Protein AF-A0A522R4A1-F1 (afdb_monomer)

pLDDT: mean 85.48, std 13.83, range [49.47, 97.56]

Structure (mmCIF, N/CA/C/O backbone):
data_AF-A0A522R4A1-F1
#
_entry.id   AF-A0A522R4A1-F1
#
loop_
_atom_site.group_PDB
_atom_site.id
_atom_site.type_symbol
_atom_site.label_atom_id
_atom_site.label_alt_id
_atom_site.label_comp_id
_atom_site.label_asym_id
_atom_site.label_entity_id
_atom_site.label_seq_id
_atom_site.pdbx_PDB_ins_code
_atom_site.Cartn_x
_atom_site.Cartn_y
_atom_site.Cartn_z
_atom_site.occupancy
_atom_site.B_iso_or_equiv
_atom_site.auth_seq_id
_atom_site.auth_comp_id
_atom_site.auth_asym_id
_atom_site.auth_atom_id
_atom_site.pdbx_PDB_model_num
ATOM 1 N N . MET A 1 1 ? 48.853 -11.535 -34.973 1.00 60.25 1 MET A N 1
ATOM 2 C CA . MET A 1 1 ? 48.454 -10.944 -33.669 1.00 60.25 1 MET A CA 1
ATOM 3 C C . MET A 1 1 ? 47.247 -10.009 -33.754 1.00 60.25 1 MET A C 1
ATOM 5 O O . MET A 1 1 ? 46.311 -10.217 -32.996 1.00 60.25 1 MET A O 1
ATOM 9 N N . LYS A 1 2 ? 47.204 -9.050 -34.692 1.00 59.81 2 LYS A N 1
ATOM 10 C CA . LYS A 1 2 ? 46.126 -8.041 -34.809 1.00 59.81 2 LYS A CA 1
ATOM 11 C C . LYS A 1 2 ? 44.702 -8.623 -34.927 1.00 59.81 2 LYS A C 1
ATOM 13 O O . LYS A 1 2 ? 43.814 -8.199 -34.208 1.00 59.81 2 LYS A O 1
ATOM 18 N N . ARG A 1 3 ? 44.509 -9.686 -35.719 1.00 63.69 3 ARG A N 1
ATOM 19 C CA . ARG A 1 3 ? 43.198 -10.345 -35.918 1.00 63.69 3 ARG A CA 1
ATOM 20 C C . ARG A 1 3 ? 42.627 -11.005 -34.650 1.00 63.69 3 ARG A C 1
ATOM 22 O O . ARG A 1 3 ? 41.430 -10.929 -34.413 1.00 63.69 3 ARG A O 1
ATOM 29 N N . LYS A 1 4 ? 43.479 -11.602 -33.803 1.00 62.72 4 LYS A N 1
ATOM 30 C CA . LYS A 1 4 ? 43.062 -12.173 -32.504 1.00 62.72 4 LYS A CA 1
ATOM 31 C C . LYS A 1 4 ? 42.706 -11.074 -31.492 1.00 62.72 4 LYS A C 1
ATOM 33 O O . LYS A 1 4 ? 41.827 -11.280 -30.664 1.00 62.72 4 LYS A O 1
ATOM 38 N N . LEU A 1 5 ? 43.363 -9.915 -31.583 1.00 75.00 5 LEU A N 1
ATOM 39 C CA . LEU A 1 5 ? 43.070 -8.742 -30.759 1.00 75.00 5 LEU A CA 1
ATOM 40 C C . LEU A 1 5 ? 41.731 -8.099 -31.157 1.00 75.00 5 LEU A C 1
ATOM 42 O O . LEU A 1 5 ? 40.912 -7.842 -30.285 1.00 75.00 5 LEU A O 1
ATOM 46 N N . SER A 1 6 ? 41.456 -7.949 -32.457 1.00 73.75 6 SER A N 1
ATOM 47 C CA . SER A 1 6 ? 40.172 -7.434 -32.960 1.00 73.75 6 SER A CA 1
ATOM 48 C C . SER A 1 6 ? 38.980 -8.307 -32.557 1.00 73.75 6 SER A C 1
ATOM 50 O O . SER A 1 6 ? 37.940 -7.778 -32.183 1.00 73.75 6 SER A O 1
ATOM 52 N N . ILE A 1 7 ? 39.139 -9.637 -32.564 1.00 80.94 7 ILE A N 1
ATOM 53 C CA . ILE A 1 7 ? 38.088 -10.568 -32.117 1.00 80.94 7 ILE A CA 1
ATOM 54 C C . ILE A 1 7 ? 37.812 -10.403 -30.616 1.00 80.94 7 ILE A C 1
ATOM 56 O O . ILE A 1 7 ? 36.658 -10.362 -30.207 1.00 80.94 7 ILE A O 1
ATOM 60 N N . ARG A 1 8 ? 38.855 -10.249 -29.788 1.00 83.00 8 ARG A N 1
ATOM 61 C CA . ARG A 1 8 ? 38.688 -10.015 -28.343 1.00 83.00 8 ARG A CA 1
ATOM 62 C C . ARG A 1 8 ? 37.992 -8.683 -28.055 1.00 83.00 8 ARG A C 1
ATOM 64 O O . ARG A 1 8 ? 37.110 -8.643 -27.208 1.00 83.00 8 ARG A O 1
ATOM 71 N N . VAL A 1 9 ? 38.339 -7.625 -28.790 1.00 83.88 9 VAL A N 1
ATOM 72 C CA . VAL A 1 9 ? 37.684 -6.309 -28.674 1.00 83.88 9 VAL A CA 1
ATOM 73 C C . VAL A 1 9 ? 36.211 -6.385 -29.080 1.00 83.88 9 VAL A C 1
ATOM 75 O O . VAL A 1 9 ? 35.361 -5.861 -28.367 1.00 83.88 9 VAL A O 1
ATOM 78 N N . ALA A 1 10 ? 35.891 -7.093 -30.166 1.00 81.88 10 ALA A N 1
ATOM 79 C CA . ALA A 1 10 ? 34.509 -7.291 -30.594 1.00 81.88 10 ALA A CA 1
ATOM 80 C C . ALA A 1 10 ? 33.679 -8.057 -29.548 1.00 81.88 10 ALA A C 1
ATOM 82 O O . ALA A 1 10 ? 32.549 -7.671 -29.269 1.00 81.88 10 ALA A O 1
ATOM 83 N N . ILE A 1 11 ? 34.249 -9.090 -28.915 1.00 81.94 11 ILE A N 1
ATOM 84 C CA . ILE A 1 11 ? 33.572 -9.853 -27.853 1.00 81.94 11 ILE A CA 1
ATOM 85 C C . ILE A 1 11 ? 33.288 -8.972 -26.630 1.00 81.94 11 ILE A C 1
ATOM 87 O O . ILE A 1 11 ? 32.176 -9.003 -26.109 1.00 81.94 11 ILE A O 1
ATOM 91 N N . VAL A 1 12 ? 34.252 -8.154 -26.195 1.00 82.94 12 VAL A N 1
ATOM 92 C CA . VAL A 1 12 ? 34.059 -7.225 -25.064 1.00 82.94 12 VAL A CA 1
ATOM 93 C C . VAL A 1 12 ? 32.993 -6.174 -25.386 1.00 82.94 12 VAL A C 1
ATOM 95 O O . VAL A 1 12 ? 32.172 -5.851 -24.531 1.00 82.94 12 VAL A O 1
ATOM 98 N N . PHE A 1 13 ? 32.952 -5.681 -26.625 1.00 80.62 13 PHE A N 1
ATOM 99 C CA . PHE A 1 13 ? 31.960 -4.698 -27.057 1.00 80.62 13 PHE A CA 1
ATOM 100 C C . PHE A 1 13 ? 30.537 -5.279 -27.109 1.00 80.62 13 PHE A C 1
ATOM 102 O O . PHE A 1 13 ? 29.597 -4.664 -26.609 1.00 80.62 13 PHE A O 1
ATOM 109 N N . VAL A 1 14 ? 30.380 -6.495 -27.645 1.00 78.31 14 VAL A N 1
ATOM 110 C CA . VAL A 1 14 ? 29.088 -7.203 -27.682 1.00 78.31 14 VAL A CA 1
ATOM 111 C C . VAL A 1 14 ? 28.614 -7.560 -26.270 1.00 78.31 14 VAL A C 1
ATOM 113 O O . VAL A 1 14 ? 27.443 -7.358 -25.955 1.00 78.31 14 VAL A O 1
ATOM 116 N N . ALA A 1 15 ? 29.514 -8.011 -25.390 1.00 75.06 15 ALA A N 1
ATOM 117 C CA . ALA A 1 15 ? 29.178 -8.266 -23.990 1.00 75.06 15 ALA A CA 1
ATOM 118 C C . ALA A 1 15 ? 28.717 -6.982 -23.270 1.00 75.06 15 ALA A C 1
ATOM 120 O O . ALA A 1 15 ? 27.706 -7.004 -22.570 1.00 75.06 15 ALA A O 1
ATOM 121 N N . GLY A 1 16 ? 29.384 -5.845 -23.507 1.00 72.38 16 GLY A N 1
ATOM 122 C CA . GLY A 1 16 ? 28.984 -4.545 -22.955 1.00 72.38 16 GLY A CA 1
ATOM 123 C C . GLY A 1 16 ? 27.577 -4.101 -23.378 1.00 72.38 16 GLY A C 1
ATOM 124 O O . GLY A 1 16 ? 26.809 -3.620 -22.546 1.00 72.38 16 GLY A O 1
ATOM 125 N N . LEU A 1 17 ? 27.201 -4.328 -24.641 1.00 69.88 17 LEU A N 1
ATOM 126 C CA . LEU A 1 17 ? 25.869 -3.989 -25.162 1.00 69.88 17 LEU A CA 1
ATOM 127 C C . LEU A 1 17 ? 24.738 -4.797 -24.500 1.00 69.88 17 LEU A C 1
ATOM 129 O O . LEU A 1 17 ? 23.658 -4.256 -24.278 1.00 69.88 17 LEU A O 1
ATOM 133 N N . THR A 1 18 ? 24.981 -6.058 -24.127 1.00 65.19 18 THR A N 1
ATOM 134 C CA . THR A 1 18 ? 23.961 -6.905 -23.469 1.00 65.19 18 THR A CA 1
ATOM 135 C C . THR A 1 18 ? 23.692 -6.550 -22.003 1.00 65.19 18 THR A C 1
ATOM 137 O O . THR A 1 18 ? 22.625 -6.862 -21.477 1.00 65.19 18 THR A O 1
ATOM 140 N N . ILE A 1 19 ? 24.618 -5.861 -21.331 1.00 60.41 19 ILE A N 1
ATOM 141 C CA . ILE A 1 19 ? 24.433 -5.435 -19.934 1.00 60.41 19 ILE A CA 1
ATOM 142 C C . ILE A 1 19 ? 23.518 -4.200 -19.866 1.00 60.41 19 ILE A C 1
ATOM 144 O O . ILE A 1 19 ? 22.707 -4.081 -18.949 1.00 60.41 19 ILE A O 1
ATOM 148 N N . ALA A 1 20 ? 23.567 -3.322 -20.875 1.00 58.12 20 ALA A N 1
ATOM 149 C CA . ALA A 1 20 ? 22.752 -2.106 -20.927 1.00 58.12 20 ALA A CA 1
ATOM 150 C C . ALA A 1 20 ? 21.238 -2.382 -21.031 1.00 58.12 20 ALA A C 1
ATOM 152 O O . ALA A 1 20 ? 20.432 -1.608 -20.517 1.00 58.12 20 ALA A O 1
ATOM 153 N N . THR A 1 21 ? 20.825 -3.498 -21.644 1.00 56.69 21 THR A N 1
ATOM 154 C CA . THR A 1 21 ? 19.401 -3.864 -21.763 1.00 56.69 21 THR A CA 1
ATOM 155 C C . THR A 1 21 ? 18.774 -4.316 -20.442 1.00 56.69 21 THR A C 1
ATOM 157 O O . THR A 1 21 ? 17.569 -4.156 -20.256 1.00 56.69 21 THR A O 1
ATOM 160 N N . LEU A 1 22 ? 19.565 -4.831 -19.492 1.00 52.31 22 LEU A N 1
ATOM 161 C CA . LEU A 1 22 ? 19.053 -5.255 -18.182 1.00 52.31 22 LEU A CA 1
ATOM 162 C C . LEU A 1 22 ? 18.650 -4.061 -17.302 1.00 52.31 22 LEU A C 1
ATOM 164 O O . LEU A 1 22 ? 17.691 -4.165 -16.540 1.00 52.31 22 LEU A O 1
ATOM 168 N N . SER A 1 23 ? 19.312 -2.909 -17.452 1.00 53.44 23 SER A N 1
ATOM 169 C CA . SER A 1 23 ? 18.997 -1.696 -16.683 1.00 53.44 23 SER A CA 1
ATOM 170 C C . SER A 1 23 ? 17.628 -1.096 -17.025 1.00 53.44 23 SER A C 1
ATOM 172 O O . SER A 1 23 ? 16.964 -0.560 -16.143 1.00 53.44 23 SER A O 1
ATOM 174 N N . 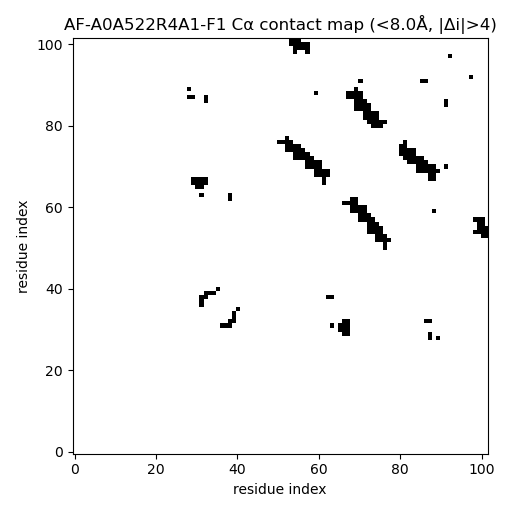PHE A 1 24 ? 17.157 -1.225 -18.270 1.00 50.31 24 PHE A N 1
ATOM 175 C CA . PHE A 1 24 ? 15.826 -0.741 -18.667 1.00 50.31 24 PHE A CA 1
ATOM 176 C C . PHE A 1 24 ? 14.693 -1.715 -18.304 1.00 50.31 24 PHE A C 1
ATOM 178 O O . PHE A 1 24 ? 13.561 -1.286 -18.095 1.00 50.31 24 PHE A O 1
ATOM 185 N N . ALA A 1 25 ? 14.975 -3.014 -18.156 1.00 51.75 25 ALA A N 1
ATOM 186 C CA . ALA A 1 25 ? 13.977 -3.996 -17.721 1.00 51.75 25 ALA A CA 1
ATOM 187 C C . ALA A 1 25 ? 13.597 -3.858 -16.229 1.00 51.75 25 ALA A C 1
ATOM 189 O O . ALA A 1 25 ? 12.531 -4.313 -15.815 1.00 51.75 25 ALA A O 1
ATOM 190 N N . GLN A 1 26 ? 14.423 -3.187 -15.418 1.00 50.97 26 GLN A N 1
ATOM 191 C CA . GLN A 1 26 ? 14.134 -2.929 -14.000 1.00 50.97 26 GLN A CA 1
ATOM 192 C C . GLN A 1 26 ? 13.084 -1.826 -13.771 1.00 50.97 26 GLN A C 1
ATOM 194 O O . GLN A 1 26 ? 12.602 -1.665 -12.652 1.00 50.97 26 GLN A O 1
ATOM 199 N N . MET A 1 27 ? 12.671 -1.097 -14.814 1.00 49.47 27 MET A N 1
ATOM 200 C CA . MET A 1 27 ? 11.726 0.026 -14.713 1.00 49.47 27 MET A CA 1
ATOM 201 C C . MET A 1 27 ? 10.253 -0.386 -14.504 1.00 49.47 27 MET A C 1
ATOM 203 O O . MET A 1 27 ? 9.385 0.470 -14.362 1.00 49.47 27 MET A O 1
ATOM 207 N N . GLY A 1 28 ? 9.936 -1.684 -14.501 1.00 55.97 28 GLY A N 1
ATOM 208 C CA . GLY A 1 28 ? 8.581 -2.154 -14.801 1.00 55.97 28 GLY A CA 1
ATOM 209 C C . GLY A 1 28 ? 7.763 -2.782 -13.675 1.00 55.97 28 GLY A C 1
ATOM 210 O O . GLY A 1 28 ? 6.752 -3.397 -14.003 1.00 55.97 28 GLY A O 1
ATOM 211 N N . MET A 1 29 ? 8.150 -2.712 -12.394 1.00 60.88 29 MET A N 1
ATOM 212 C CA . MET A 1 29 ? 7.493 -3.524 -11.341 1.00 60.88 29 MET A CA 1
ATOM 213 C C . MET A 1 29 ? 6.680 -2.761 -10.287 1.00 60.88 29 MET A C 1
ATOM 215 O O . MET A 1 29 ? 5.945 -3.392 -9.532 1.00 60.88 29 MET A O 1
ATOM 219 N N . GLY A 1 30 ? 6.708 -1.429 -10.298 1.00 71.50 30 GLY A N 1
ATOM 220 C CA . GLY A 1 30 ? 5.958 -0.608 -9.347 1.00 71.50 30 GLY A CA 1
ATOM 221 C C . GLY A 1 30 ? 5.818 0.836 -9.800 1.00 71.50 30 GLY A C 1
ATOM 222 O O . GLY A 1 30 ? 6.011 1.729 -8.991 1.00 71.50 30 GLY A O 1
ATOM 223 N N . GLN A 1 31 ? 5.524 1.067 -11.085 1.00 84.25 31 GLN A N 1
ATOM 224 C CA . GLN A 1 31 ? 5.397 2.414 -11.651 1.00 84.25 31 GLN A CA 1
ATOM 225 C C . GLN A 1 31 ? 4.479 3.287 -10.780 1.00 84.25 31 GLN A C 1
ATOM 227 O O . GLN A 1 31 ? 3.324 2.917 -10.533 1.00 84.25 31 GLN A O 1
ATOM 232 N N . GLY A 1 32 ? 5.012 4.413 -10.309 1.00 87.25 32 GLY A N 1
ATOM 233 C CA . GLY A 1 32 ? 4.359 5.375 -9.427 1.00 87.25 32 GLY A CA 1
ATOM 234 C C . GLY A 1 32 ? 4.475 5.082 -7.929 1.00 87.25 32 GLY A C 1
ATOM 235 O O . GLY A 1 32 ? 4.053 5.912 -7.129 1.00 87.25 32 GLY A O 1
ATOM 236 N N . TRP A 1 33 ? 5.017 3.929 -7.537 1.00 88.94 33 TRP A N 1
ATOM 237 C CA . TRP A 1 33 ? 5.248 3.536 -6.141 1.00 88.94 33 TRP A CA 1
ATOM 238 C C . TRP A 1 33 ? 6.706 3.736 -5.714 1.00 88.94 33 TRP A C 1
ATOM 240 O O . TRP A 1 33 ? 7.050 3.519 -4.554 1.00 88.94 33 TRP A O 1
ATOM 250 N N . GLU A 1 34 ? 7.579 4.149 -6.636 1.00 88.12 34 GLU A N 1
ATOM 251 C CA . GLU A 1 34 ? 8.983 4.420 -6.357 1.00 88.12 34 GLU A CA 1
ATOM 252 C C . GLU A 1 34 ? 9.194 5.547 -5.334 1.00 88.12 34 GLU A C 1
ATOM 254 O O . GLU A 1 34 ? 8.376 6.460 -5.163 1.00 88.12 34 GLU A O 1
ATOM 259 N N . ARG A 1 35 ?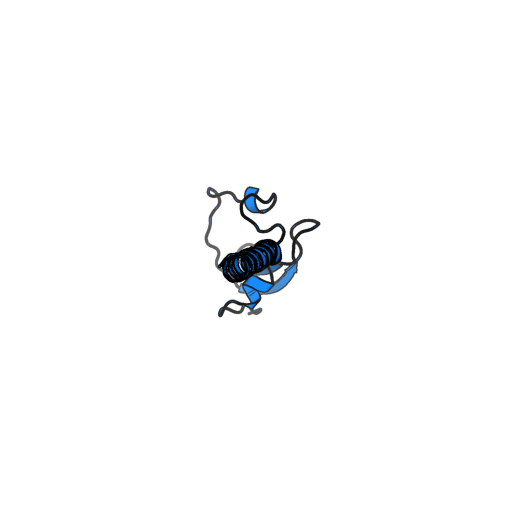 10.353 5.505 -4.667 1.00 86.19 35 ARG A N 1
ATOM 260 C CA . ARG A 1 35 ? 10.805 6.580 -3.782 1.00 86.19 35 ARG A CA 1
ATOM 261 C C . ARG A 1 35 ? 10.902 7.886 -4.575 1.00 86.19 35 ARG A C 1
ATOM 263 O O . ARG A 1 35 ? 11.553 7.934 -5.612 1.00 86.19 35 ARG A O 1
ATOM 270 N N . GLY A 1 36 ? 10.286 8.947 -4.056 1.00 87.94 36 GLY A N 1
ATOM 271 C CA . GLY A 1 36 ? 10.234 10.253 -4.722 1.00 87.94 36 GLY A CA 1
ATOM 272 C C . GLY A 1 36 ? 9.079 10.415 -5.716 1.00 87.94 36 GLY A C 1
ATOM 273 O O . GLY A 1 36 ? 8.913 11.501 -6.266 1.00 87.94 36 GLY A O 1
ATOM 274 N N . SER A 1 37 ? 8.246 9.387 -5.919 1.00 90.94 37 SER A N 1
ATOM 275 C CA . SER A 1 37 ? 6.976 9.540 -6.636 1.00 90.94 37 SER A CA 1
ATOM 276 C C . SER A 1 37 ? 6.049 10.525 -5.916 1.00 90.94 37 SER A C 1
ATOM 278 O O . SER A 1 37 ? 6.120 10.710 -4.697 1.00 90.94 37 SER A O 1
ATOM 280 N N . ARG A 1 38 ? 5.120 11.136 -6.665 1.00 91.94 38 ARG A N 1
ATOM 281 C CA . ARG A 1 38 ? 4.076 12.004 -6.087 1.00 91.94 38 ARG A CA 1
ATOM 282 C C . ARG A 1 38 ? 3.290 11.302 -4.987 1.00 91.94 38 ARG A C 1
ATOM 284 O O . ARG A 1 38 ? 2.962 11.932 -3.990 1.00 91.94 38 ARG A O 1
ATOM 291 N N . TYR A 1 39 ? 3.033 10.010 -5.168 1.00 92.06 39 TYR A N 1
ATOM 292 C CA . TYR A 1 39 ? 2.325 9.197 -4.198 1.00 92.06 39 TYR A CA 1
ATOM 293 C C . TYR A 1 39 ? 3.139 8.996 -2.909 1.00 92.06 39 TYR A C 1
ATOM 295 O O . TYR A 1 39 ? 2.632 9.261 -1.821 1.00 92.06 39 TYR A O 1
ATOM 303 N N . ALA A 1 40 ? 4.426 8.643 -3.015 1.00 91.44 40 ALA A N 1
ATOM 304 C CA . ALA A 1 40 ? 5.305 8.472 -1.854 1.00 91.44 40 ALA A CA 1
ATOM 305 C C . ALA A 1 40 ? 5.528 9.774 -1.061 1.00 91.44 40 ALA A C 1
ATOM 307 O O . ALA A 1 40 ? 5.683 9.732 0.157 1.00 91.44 40 ALA A O 1
ATOM 308 N N . MET A 1 41 ? 5.517 10.935 -1.726 1.00 93.12 41 MET A N 1
ATOM 309 C CA . MET A 1 41 ? 5.668 12.240 -1.066 1.00 93.12 41 MET A CA 1
ATOM 310 C C . MET A 1 41 ? 4.469 12.640 -0.189 1.00 93.12 41 MET A C 1
ATOM 312 O O . MET A 1 41 ? 4.596 13.574 0.596 1.00 93.12 41 MET A O 1
ATOM 316 N N . MET A 1 42 ? 3.326 11.947 -0.285 1.00 93.19 42 MET A N 1
ATOM 317 C CA . MET A 1 42 ? 2.182 12.172 0.610 1.00 93.19 42 MET A CA 1
ATOM 318 C C . MET A 1 42 ? 2.350 11.508 1.987 1.00 93.19 42 MET A C 1
ATOM 320 O O . MET A 1 42 ? 1.548 11.758 2.885 1.00 93.19 42 MET A O 1
ATOM 324 N N . TYR A 1 43 ? 3.367 10.661 2.172 1.00 92.19 43 TYR A N 1
ATOM 325 C CA . TYR A 1 43 ? 3.632 10.007 3.451 1.00 92.19 43 TYR A CA 1
ATOM 326 C C . TYR A 1 43 ? 4.083 11.016 4.518 1.00 92.19 43 TYR A C 1
ATOM 328 O O . TYR A 1 43 ? 5.046 11.756 4.314 1.00 92.19 43 TYR A O 1
ATOM 336 N N . ASN A 1 44 ? 3.426 10.998 5.682 1.00 95.31 44 ASN A N 1
ATOM 337 C CA . ASN A 1 44 ? 3.771 11.836 6.827 1.00 95.31 44 ASN A CA 1
ATOM 338 C C . ASN A 1 44 ? 4.273 10.979 8.010 1.00 95.31 44 ASN A C 1
ATOM 340 O O . ASN A 1 44 ? 3.477 10.298 8.656 1.00 95.31 44 ASN A O 1
ATOM 344 N N . PRO A 1 45 ? 5.572 11.042 8.360 1.00 95.00 45 PRO A N 1
ATOM 345 C CA . PRO A 1 45 ? 6.127 10.292 9.488 1.00 95.00 45 PRO A CA 1
ATOM 346 C C . PRO A 1 45 ? 5.546 10.673 10.859 1.00 95.00 45 PRO A C 1
ATOM 348 O O . PRO A 1 45 ? 5.669 9.900 11.801 1.00 95.00 45 PRO A O 1
ATOM 351 N N . GLN A 1 46 ? 4.948 11.862 10.997 1.00 97.31 46 GLN A N 1
ATOM 352 C CA . GLN A 1 46 ? 4.376 12.337 12.264 1.00 97.31 46 GLN A CA 1
ATOM 353 C C . GLN A 1 46 ? 2.983 11.758 12.551 1.00 97.31 46 GLN A C 1
ATOM 355 O O . GLN A 1 46 ? 2.462 11.947 13.645 1.00 97.31 46 GLN A O 1
ATOM 360 N N . THR A 1 47 ? 2.373 11.071 11.583 1.00 95.69 47 THR A N 1
ATOM 361 C CA . THR A 1 47 ? 1.024 10.493 11.699 1.00 95.69 47 THR A CA 1
ATOM 362 C C . THR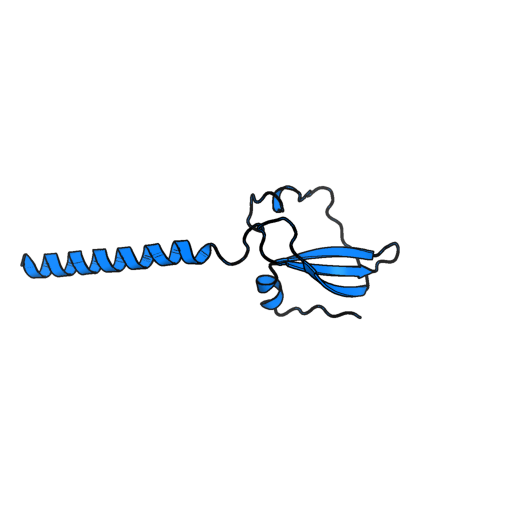 A 1 47 ? 1.050 8.967 11.664 1.00 95.69 47 THR A C 1
ATOM 364 O O . THR A 1 47 ? 0.071 8.342 11.269 1.00 95.69 47 THR A O 1
ATOM 367 N N . VAL A 1 48 ? 2.185 8.350 12.003 1.00 95.81 48 VAL A N 1
ATOM 368 C CA . VAL A 1 48 ? 2.290 6.890 12.067 1.00 95.81 48 VAL A CA 1
ATOM 369 C C . VAL A 1 48 ? 1.538 6.391 13.293 1.00 95.81 48 VAL A C 1
ATOM 371 O O . VAL A 1 48 ? 1.827 6.791 14.419 1.00 95.81 48 VAL A O 1
ATOM 374 N N . GLU A 1 49 ? 0.609 5.473 13.066 1.00 94.19 49 GLU A N 1
ATOM 375 C CA . GLU A 1 49 ? -0.166 4.821 14.113 1.00 94.19 49 GLU A CA 1
ATOM 376 C C . GLU A 1 49 ? -0.294 3.319 13.850 1.00 94.19 49 GLU A C 1
ATOM 378 O O . GLU A 1 49 ? -0.042 2.829 12.749 1.00 94.19 49 GLU A O 1
ATOM 383 N N . THR A 1 50 ? -0.663 2.574 14.891 1.00 95.25 50 THR A N 1
ATOM 384 C CA . THR A 1 50 ? -0.978 1.146 14.798 1.00 95.25 50 THR A CA 1
ATOM 385 C C . THR A 1 50 ? -2.474 0.963 14.979 1.00 95.25 50 THR A C 1
ATOM 387 O O . THR A 1 50 ? -3.041 1.418 15.971 1.00 95.25 50 THR A O 1
ATOM 390 N N . LEU A 1 51 ? -3.098 0.265 14.036 1.00 93.50 51 LEU A N 1
ATOM 391 C CA . LEU A 1 51 ? -4.518 -0.059 14.057 1.00 93.50 51 LEU A CA 1
ATOM 392 C C . LEU A 1 51 ? -4.717 -1.572 14.157 1.00 93.50 51 LEU A C 1
ATOM 394 O O . LEU A 1 51 ? -3.941 -2.352 13.610 1.00 93.50 51 LEU A O 1
ATOM 398 N N . ALA A 1 52 ? -5.771 -1.969 14.864 1.00 94.50 52 ALA A N 1
ATOM 399 C CA . ALA A 1 52 ? -6.229 -3.347 14.962 1.00 94.50 52 ALA A CA 1
ATOM 400 C C . ALA A 1 52 ? -7.698 -3.404 14.540 1.00 94.50 52 ALA A C 1
ATOM 402 O O . ALA A 1 52 ? -8.496 -2.533 14.899 1.00 94.50 52 ALA A O 1
ATOM 403 N N . GLY A 1 53 ? -8.044 -4.419 13.760 1.00 94.88 53 GLY A N 1
ATOM 404 C CA . GLY A 1 53 ? -9.373 -4.569 13.195 1.00 94.88 53 GLY A CA 1
ATOM 405 C C . GLY A 1 53 ? -9.475 -5.804 12.315 1.00 94.88 53 GLY A C 1
ATOM 406 O O . GLY A 1 53 ? -8.495 -6.514 12.104 1.00 94.88 53 GLY A O 1
ATOM 407 N N . GLU A 1 54 ? -10.677 -6.030 11.809 1.00 97.12 54 GLU A N 1
ATOM 408 C CA . GLU A 1 54 ? -11.014 -7.151 10.934 1.00 97.12 54 GLU A CA 1
ATOM 409 C C . GLU A 1 54 ? -10.866 -6.729 9.471 1.00 97.12 54 GLU A C 1
ATOM 411 O O . GLU A 1 54 ? -11.314 -5.643 9.080 1.00 97.12 54 GLU A O 1
ATOM 416 N N . VAL A 1 55 ? -10.257 -7.572 8.639 1.00 97.38 55 VAL A N 1
ATOM 417 C CA . VAL A 1 55 ? -10.235 -7.324 7.195 1.00 97.38 55 VAL A CA 1
ATOM 418 C C . VAL A 1 55 ? -11.607 -7.695 6.650 1.00 97.38 55 VAL A C 1
ATOM 420 O O . VAL A 1 55 ? -12.018 -8.843 6.681 1.00 97.38 55 VAL A O 1
ATOM 423 N N . THR A 1 56 ? -12.328 -6.716 6.119 1.00 97.19 56 THR A N 1
ATOM 424 C CA . THR A 1 56 ? -13.664 -6.933 5.537 1.00 97.19 56 THR A CA 1
ATOM 425 C C . THR A 1 56 ? -13.624 -7.127 4.027 1.00 97.19 56 THR A C 1
ATOM 427 O O . THR A 1 56 ? -14.559 -7.675 3.444 1.00 97.19 56 THR A O 1
ATOM 430 N N . ARG A 1 57 ? -12.562 -6.647 3.367 1.00 97.00 57 ARG A N 1
ATOM 431 C CA . ARG A 1 57 ? -12.388 -6.748 1.915 1.00 97.00 57 ARG A CA 1
ATOM 432 C C . ARG A 1 57 ? -10.930 -6.592 1.516 1.00 97.00 57 ARG A C 1
ATOM 434 O O . ARG A 1 57 ? -10.200 -5.817 2.134 1.00 97.00 57 ARG A O 1
ATOM 441 N N . VAL A 1 58 ? -10.558 -7.281 0.443 1.00 96.50 58 VAL A N 1
ATOM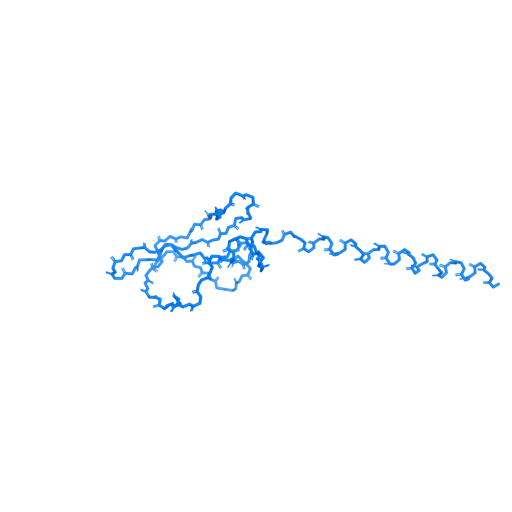 442 C CA . VAL A 1 58 ? -9.267 -7.159 -0.235 1.00 96.50 58 VAL A CA 1
ATOM 443 C C . VAL A 1 58 ? -9.547 -6.794 -1.682 1.00 96.50 58 VAL A C 1
ATOM 445 O O . VAL A 1 58 ? -10.159 -7.569 -2.411 1.00 96.50 58 VAL A O 1
ATOM 448 N N . ASP A 1 59 ? -9.113 -5.610 -2.093 1.00 95.44 59 ASP A N 1
ATOM 449 C CA . ASP A 1 59 ? -9.459 -5.041 -3.392 1.00 95.44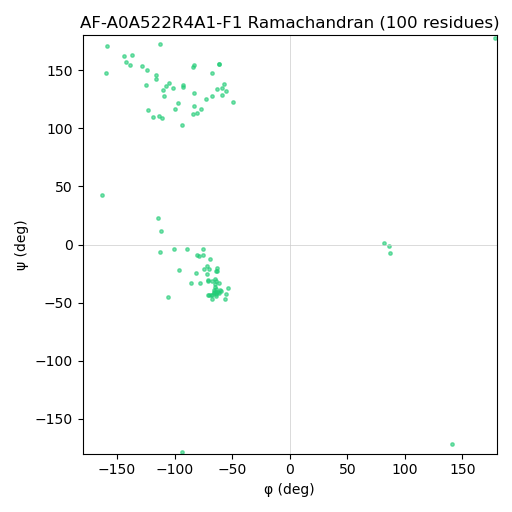 59 ASP A CA 1
ATOM 450 C C . ASP A 1 59 ? -8.201 -4.602 -4.146 1.00 95.44 59 ASP A C 1
ATOM 452 O O . ASP A 1 59 ? -7.176 -4.235 -3.560 1.00 95.44 59 ASP A O 1
ATOM 456 N N . LYS A 1 60 ? -8.303 -4.583 -5.476 1.00 94.94 60 LYS A N 1
ATOM 457 C CA . LYS A 1 60 ? -7.300 -3.966 -6.347 1.00 94.94 60 LYS A CA 1
ATOM 458 C C . LYS A 1 60 ? -7.690 -2.518 -6.625 1.00 94.94 60 LYS A C 1
ATOM 460 O O . LYS A 1 60 ? -8.849 -2.235 -6.919 1.00 94.94 60 LYS A O 1
ATOM 465 N N . PHE A 1 61 ? -6.726 -1.607 -6.580 1.00 94.56 61 PHE A N 1
ATOM 466 C CA . PHE A 1 61 ? -6.965 -0.186 -6.833 1.00 94.56 61 PHE A CA 1
ATOM 467 C C . PHE A 1 61 ? -5.788 0.461 -7.567 1.00 94.56 61 PHE A C 1
ATOM 469 O O . PHE A 1 61 ? -4.689 -0.083 -7.612 1.00 94.56 61 PHE A O 1
ATOM 476 N N . THR A 1 62 ? -6.011 1.628 -8.167 1.00 94.38 62 THR A N 1
ATOM 477 C CA . THR A 1 62 ? -4.952 2.418 -8.811 1.00 94.38 62 THR A CA 1
ATOM 478 C C . THR A 1 62 ? -4.866 3.767 -8.095 1.00 94.38 62 THR A C 1
ATOM 480 O O . THR A 1 62 ? -5.811 4.544 -8.228 1.00 94.38 62 THR A O 1
ATOM 483 N N . PRO A 1 63 ? -3.798 4.060 -7.322 1.00 90.12 63 PRO A N 1
ATOM 484 C CA . PRO A 1 63 ? -3.802 5.221 -6.426 1.00 90.12 63 PRO A CA 1
ATOM 485 C C . PRO A 1 63 ? -3.860 6.567 -7.151 1.00 90.12 63 PRO A C 1
ATOM 487 O O . PRO A 1 63 ? -4.523 7.495 -6.698 1.00 90.12 63 PRO A O 1
ATOM 490 N N . MET A 1 64 ? -3.154 6.684 -8.277 1.00 91.56 64 MET A N 1
ATOM 491 C CA . MET A 1 64 ? -3.166 7.868 -9.134 1.00 91.56 64 MET A CA 1
ATOM 492 C C . MET A 1 64 ? -3.106 7.448 -10.604 1.00 91.56 64 MET A C 1
ATOM 494 O O . MET A 1 64 ? -2.626 6.363 -10.936 1.00 91.56 64 MET A O 1
ATOM 498 N N . HIS A 1 65 ? -3.571 8.317 -11.502 1.00 90.00 65 HIS A N 1
ATOM 499 C CA . HIS A 1 65 ? -3.514 8.064 -12.941 1.00 90.00 65 HIS A CA 1
ATOM 500 C C . HIS A 1 65 ? -2.076 7.767 -13.404 1.00 90.00 65 HIS A C 1
ATOM 502 O O . HIS A 1 65 ? -1.147 8.494 -13.056 1.00 90.00 65 HIS A O 1
ATOM 508 N N . GLY A 1 66 ? -1.904 6.697 -14.187 1.00 87.75 66 GLY A N 1
ATOM 509 C CA . GLY A 1 66 ? -0.598 6.247 -14.681 1.00 87.75 66 GLY A CA 1
ATOM 510 C C . GLY A 1 66 ? 0.218 5.407 -13.691 1.00 87.75 66 GLY A C 1
ATOM 511 O O . GLY A 1 66 ? 1.330 5.004 -14.025 1.00 87.75 66 GLY A O 1
ATOM 512 N N . MET A 1 67 ? -0.310 5.124 -12.494 1.00 91.62 67 MET A N 1
ATOM 513 C CA . MET A 1 67 ? 0.318 4.194 -11.556 1.00 91.62 67 MET A CA 1
ATOM 514 C C . MET A 1 67 ? -0.058 2.744 -11.851 1.00 91.62 67 MET A C 1
ATOM 516 O O . MET A 1 67 ? -1.142 2.440 -12.346 1.00 91.62 67 MET A O 1
ATOM 520 N N . SER A 1 68 ? 0.831 1.834 -11.470 1.00 92.25 68 SER A N 1
ATOM 521 C CA . SER A 1 68 ? 0.525 0.406 -11.426 1.00 92.25 68 SER A CA 1
ATOM 522 C C . SER A 1 68 ? -0.502 0.077 -10.337 1.00 92.25 68 SER A C 1
ATOM 524 O O . SER A 1 68 ? -0.541 0.717 -9.282 1.00 92.25 68 SER A O 1
ATOM 526 N N . THR A 1 69 ? -1.327 -0.940 -10.595 1.00 94.38 69 THR A N 1
ATOM 527 C CA . THR A 1 69 ? -2.351 -1.424 -9.663 1.00 94.38 69 THR A CA 1
ATOM 528 C C . THR A 1 69 ? -1.729 -1.878 -8.342 1.00 94.38 69 THR A C 1
ATOM 530 O O . THR A 1 69 ? -0.738 -2.612 -8.339 1.00 94.38 69 THR A O 1
ATOM 533 N N . GLY A 1 70 ? -2.330 -1.470 -7.228 1.00 94.38 70 GLY A N 1
ATOM 534 C CA . GLY A 1 70 ? -2.007 -1.907 -5.876 1.00 94.38 70 GLY A CA 1
ATOM 535 C C . GLY A 1 70 ? -3.110 -2.731 -5.221 1.00 94.38 70 GLY A C 1
ATOM 536 O O . GLY A 1 70 ? -4.211 -2.845 -5.760 1.00 94.38 70 GLY A O 1
ATOM 537 N N . ILE A 1 71 ? -2.803 -3.283 -4.047 1.00 95.81 71 ILE A N 1
ATOM 538 C CA . ILE A 1 71 ? -3.787 -3.887 -3.137 1.00 95.81 71 ILE A CA 1
ATOM 539 C C . ILE A 1 71 ? -4.098 -2.901 -2.017 1.00 95.81 71 ILE A C 1
ATOM 541 O O . ILE A 1 71 ? -3.178 -2.330 -1.421 1.00 95.81 71 ILE A O 1
ATOM 545 N N . HIS A 1 72 ? -5.380 -2.737 -1.702 1.00 95.88 72 HIS A N 1
ATOM 546 C CA . HIS A 1 72 ? -5.811 -2.128 -0.445 1.00 95.88 72 HIS A CA 1
ATOM 547 C C . HIS A 1 72 ? -6.745 -3.052 0.337 1.00 95.88 72 HIS A C 1
ATOM 549 O O . HIS A 1 72 ? -7.452 -3.886 -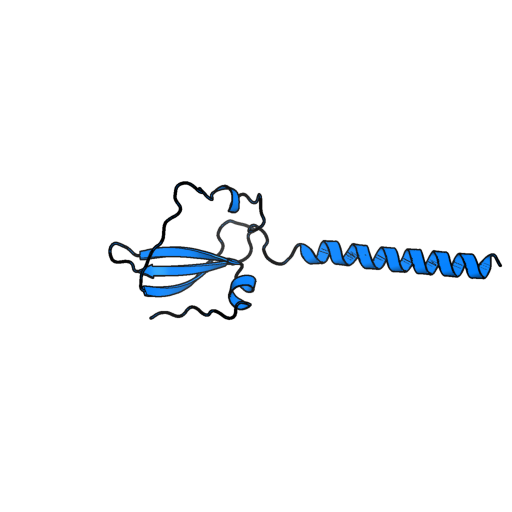0.234 1.00 95.88 72 HIS A O 1
ATOM 555 N N . LEU A 1 73 ? -6.704 -2.918 1.658 1.00 97.00 73 LEU A N 1
ATOM 556 C CA . LEU A 1 73 ? -7.575 -3.625 2.586 1.00 97.00 73 LEU A CA 1
ATOM 557 C C . LEU A 1 73 ? -8.622 -2.661 3.118 1.00 97.00 73 LEU A C 1
ATOM 559 O O . LEU A 1 73 ? -8.289 -1.540 3.495 1.00 97.00 73 LEU A O 1
ATOM 563 N N . MET A 1 74 ? -9.859 -3.126 3.239 1.00 97.38 74 MET A N 1
ATOM 564 C CA . MET A 1 74 ? -10.854 -2.437 4.053 1.00 97.38 74 MET A CA 1
ATOM 565 C C . MET A 1 74 ? -10.849 -3.038 5.446 1.00 97.38 74 MET A C 1
ATOM 567 O O . MET A 1 74 ? -11.387 -4.126 5.658 1.00 97.38 74 MET A O 1
ATOM 571 N N . VAL A 1 75 ? -10.243 -2.330 6.392 1.00 97.50 75 VAL A N 1
ATOM 572 C CA . VAL A 1 75 ? -10.081 -2.795 7.769 1.00 97.50 75 VAL A CA 1
ATOM 573 C C . VAL A 1 75 ? -11.145 -2.151 8.643 1.00 97.50 75 VAL A C 1
ATOM 575 O O . VAL A 1 75 ? -11.180 -0.931 8.797 1.00 97.50 75 VAL A O 1
ATOM 578 N N . LYS A 1 76 ? -12.029 -2.962 9.218 1.00 97.56 76 LYS A N 1
ATOM 579 C CA . LYS A 1 76 ? -13.035 -2.517 10.179 1.00 97.56 76 LYS A CA 1
ATOM 580 C C . LYS A 1 76 ? -12.415 -2.469 11.569 1.00 97.56 76 LYS A C 1
ATOM 582 O O . LYS A 1 76 ? -12.092 -3.496 12.157 1.00 97.56 76 LYS A O 1
ATOM 587 N N . THR A 1 77 ? -12.272 -1.260 12.090 1.00 96.06 77 THR A N 1
ATOM 588 C CA . THR A 1 77 ? -11.855 -1.005 13.470 1.00 96.06 77 THR A CA 1
ATOM 589 C C . THR A 1 77 ? -13.082 -0.838 14.373 1.00 96.06 77 THR A C 1
ATOM 591 O O . THR A 1 77 ? -14.225 -0.881 13.916 1.00 96.06 77 THR A O 1
ATOM 594 N N . ASN A 1 78 ? -12.856 -0.577 15.662 1.00 93.56 78 ASN A N 1
ATOM 595 C CA . ASN A 1 78 ? -13.932 -0.285 16.616 1.00 93.56 78 ASN A CA 1
ATOM 596 C C . ASN A 1 78 ? -14.712 1.003 16.297 1.00 93.56 78 ASN A C 1
ATOM 598 O O . ASN A 1 78 ? -15.829 1.166 16.782 1.00 93.56 78 ASN A O 1
ATOM 602 N N . LYS A 1 79 ? -14.116 1.936 15.544 1.00 92.75 79 LYS A N 1
ATOM 603 C CA . LYS A 1 79 ? -14.702 3.257 15.268 1.00 92.75 79 LYS A CA 1
ATOM 604 C C . LYS A 1 79 ? -15.232 3.358 13.845 1.00 92.75 79 LYS A C 1
ATOM 606 O O . LYS A 1 79 ? -16.327 3.865 13.632 1.00 92.75 79 LYS A O 1
ATOM 611 N N . GLU A 1 80 ? -14.449 2.881 12.884 1.00 95.19 80 GLU A N 1
ATOM 612 C CA . GLU A 1 80 ? -14.725 3.062 11.462 1.00 95.19 80 GLU A CA 1
ATOM 613 C C . GLU A 1 80 ? -14.016 2.019 10.592 1.00 95.19 80 GLU A C 1
ATOM 615 O O . GLU A 1 80 ? -13.165 1.255 11.061 1.00 95.19 80 GLU A O 1
ATOM 620 N N . THR A 1 81 ? -14.363 1.998 9.306 1.00 96.44 81 THR A N 1
ATOM 621 C CA . THR A 1 81 ? -13.667 1.199 8.298 1.00 96.44 81 THR A CA 1
ATOM 622 C C . THR A 1 81 ? -12.644 2.059 7.567 1.00 96.44 81 THR A C 1
ATOM 624 O O . THR A 1 81 ? -13.000 3.053 6.941 1.00 96.44 81 THR A O 1
ATOM 627 N N . ILE A 1 82 ? -11.382 1.642 7.613 1.00 95.75 82 ILE A N 1
ATOM 628 C CA . ILE A 1 82 ? -10.239 2.365 7.054 1.00 95.75 82 ILE A CA 1
ATOM 629 C C . ILE A 1 82 ? -9.755 1.642 5.795 1.00 95.75 82 ILE A C 1
ATOM 631 O O . ILE A 1 82 ? -9.641 0.415 5.789 1.00 95.75 82 ILE A O 1
ATOM 635 N N . SER A 1 83 ? -9.450 2.402 4.738 1.00 95.19 83 SER A N 1
ATOM 636 C CA . SER A 1 83 ? -8.726 1.874 3.577 1.00 95.19 83 SER A CA 1
ATOM 637 C C . SER A 1 83 ? -7.221 1.881 3.848 1.00 95.19 83 SER A C 1
ATOM 639 O O . SER A 1 83 ? -6.631 2.938 4.075 1.00 95.19 83 SER A O 1
ATOM 641 N N . VAL A 1 84 ? -6.596 0.704 3.822 1.00 95.62 84 VAL A N 1
ATOM 642 C CA . VAL A 1 84 ? -5.161 0.516 4.064 1.00 95.62 84 VAL A CA 1
ATOM 643 C C . VAL A 1 84 ? -4.479 0.108 2.764 1.00 95.62 84 VAL A C 1
ATOM 645 O O . VAL A 1 84 ? -4.655 -1.007 2.277 1.00 95.62 84 VAL A O 1
ATOM 648 N N . HIS A 1 85 ? -3.683 1.007 2.191 1.00 95.12 85 HIS A N 1
ATOM 649 C CA . HIS A 1 85 ? -2.950 0.765 0.949 1.00 95.12 85 HIS A CA 1
ATOM 650 C C . HIS A 1 85 ? -1.666 -0.035 1.228 1.00 95.12 85 HIS A C 1
ATOM 652 O O . HIS A 1 85 ? -0.746 0.481 1.858 1.00 95.12 85 HIS A O 1
ATOM 658 N N . LEU A 1 86 ? -1.581 -1.276 0.741 1.00 94.06 86 LEU A N 1
ATOM 659 C CA . LEU A 1 86 ? -0.457 -2.172 1.039 1.00 94.06 86 LEU A CA 1
ATOM 660 C C . LEU A 1 86 ? 0.740 -1.989 0.100 1.00 94.06 86 LEU A C 1
ATOM 662 O O . LEU A 1 86 ? 1.882 -2.179 0.510 1.00 94.06 86 LEU A O 1
ATOM 666 N N . GLY A 1 87 ? 0.495 -1.648 -1.166 1.00 92.38 87 GLY A N 1
ATOM 667 C CA . GLY A 1 87 ? 1.553 -1.540 -2.170 1.00 92.38 87 GLY A CA 1
ATOM 668 C C . GLY A 1 87 ? 1.142 -2.060 -3.547 1.00 92.38 87 GLY A C 1
ATOM 669 O O . GLY A 1 87 ? -0.026 -2.402 -3.749 1.00 92.38 87 GLY A O 1
ATOM 670 N N . PRO A 1 88 ? 2.099 -2.157 -4.490 1.00 93.75 88 PRO A N 1
ATOM 671 C CA . PRO A 1 88 ? 1.880 -2.733 -5.814 1.00 93.75 88 PRO A CA 1
ATOM 672 C C . PRO A 1 88 ? 1.357 -4.169 -5.730 1.00 93.75 88 PRO A C 1
ATOM 674 O O . PRO A 1 88 ? 1.883 -4.978 -4.966 1.00 93.75 88 PRO A O 1
ATOM 677 N N . ALA A 1 89 ? 0.386 -4.520 -6.574 1.00 92.62 89 ALA A N 1
ATOM 678 C CA . ALA A 1 89 ? -0.281 -5.819 -6.527 1.00 92.62 89 ALA A CA 1
ATOM 679 C C . ALA A 1 89 ? 0.699 -6.987 -6.632 1.00 92.62 89 ALA A C 1
ATOM 681 O O . ALA A 1 89 ? 0.689 -7.873 -5.786 1.00 92.62 89 ALA A O 1
ATOM 682 N N . ARG A 1 90 ? 1.631 -6.919 -7.588 1.00 89.19 90 ARG A N 1
ATOM 683 C CA . ARG A 1 90 ? 2.658 -7.954 -7.769 1.00 89.19 90 ARG A CA 1
ATOM 684 C C . ARG A 1 90 ? 3.575 -8.130 -6.565 1.00 89.19 90 ARG A C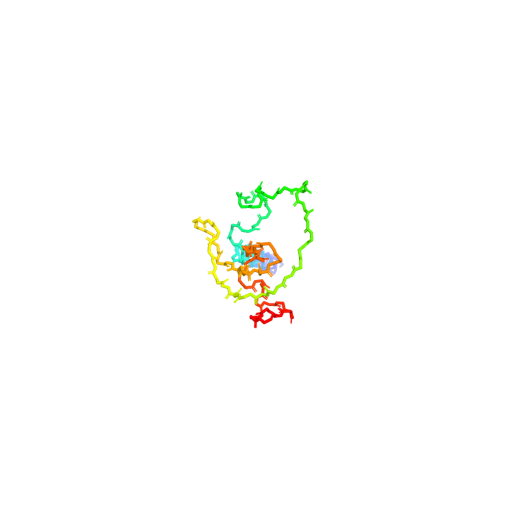 1
ATOM 686 O O . ARG A 1 90 ? 4.026 -9.240 -6.326 1.00 89.19 90 ARG A O 1
ATOM 693 N N . TYR A 1 91 ? 3.869 -7.051 -5.838 1.00 90.56 91 TYR A N 1
ATOM 694 C CA . TYR A 1 91 ? 4.703 -7.143 -4.643 1.00 90.56 91 TYR A CA 1
ATOM 695 C C . TYR A 1 91 ? 3.956 -7.861 -3.522 1.00 90.56 91 TYR A C 1
ATOM 697 O O . TYR A 1 91 ? 4.531 -8.731 -2.883 1.00 90.56 91 TYR A O 1
ATOM 705 N N . ILE A 1 92 ? 2.676 -7.543 -3.314 1.00 92.81 92 ILE A N 1
ATOM 706 C CA . ILE A 1 92 ? 1.846 -8.200 -2.294 1.00 92.81 92 ILE A CA 1
ATOM 707 C C . ILE A 1 92 ? 1.597 -9.668 -2.647 1.00 92.81 92 ILE A C 1
ATOM 709 O O . ILE A 1 92 ? 1.753 -10.536 -1.798 1.00 92.81 92 ILE A O 1
ATOM 713 N N . GLU A 1 93 ? 1.291 -9.957 -3.912 1.00 90.56 93 GLU A N 1
ATOM 714 C CA . GLU A 1 93 ? 1.074 -11.316 -4.421 1.00 90.56 93 GLU A CA 1
ATOM 715 C C . GLU A 1 93 ? 2.329 -12.207 -4.314 1.00 90.56 93 GLU A C 1
ATOM 717 O O . GLU A 1 93 ? 2.197 -13.428 -4.282 1.00 90.56 93 GLU A O 1
ATOM 722 N N . SER A 1 94 ? 3.534 -11.624 -4.248 1.00 91.44 94 SER A N 1
ATOM 723 C CA . SER A 1 94 ? 4.787 -12.372 -4.081 1.00 91.44 94 SER A CA 1
ATOM 724 C C . SER A 1 94 ? 5.194 -12.605 -2.623 1.00 91.44 94 SER A C 1
ATOM 726 O O . SER A 1 94 ? 6.241 -13.209 -2.400 1.00 91.44 94 SER A O 1
ATOM 728 N N . GLN A 1 95 ? 4.456 -12.072 -1.644 1.00 91.62 95 GLN A N 1
ATOM 729 C CA . GLN A 1 95 ? 4.756 -12.293 -0.229 1.00 91.62 95 GLN A CA 1
ATOM 730 C C . GLN A 1 95 ? 4.168 -13.622 0.257 1.00 91.62 95 GLN A C 1
ATOM 732 O O . GLN A 1 95 ? 3.144 -14.088 -0.240 1.00 91.62 95 GLN A O 1
ATOM 737 N N . ASP A 1 96 ? 4.777 -14.189 1.298 1.00 94.88 96 ASP A N 1
ATOM 738 C CA . ASP A 1 96 ? 4.257 -15.394 1.956 1.00 94.88 96 ASP A CA 1
ATOM 739 C C . ASP A 1 96 ? 2.962 -15.123 2.746 1.00 94.88 96 ASP A C 1
ATOM 741 O O . ASP A 1 96 ? 2.180 -16.034 3.017 1.00 94.88 96 ASP A O 1
ATOM 745 N N . VAL A 1 97 ? 2.717 -13.860 3.107 1.00 90.00 97 VAL A N 1
ATOM 746 C CA . VAL A 1 97 ? 1.522 -13.429 3.840 1.00 90.00 97 VAL A CA 1
ATOM 747 C C . VAL A 1 97 ? 0.365 -13.208 2.873 1.00 90.00 97 VAL A C 1
ATOM 749 O O . VAL A 1 97 ? 0.492 -12.481 1.889 1.00 90.00 97 VAL A O 1
ATOM 752 N N . ARG A 1 98 ? -0.795 -13.787 3.195 1.00 91.00 98 ARG A N 1
ATOM 753 C CA . ARG A 1 98 ? -2.044 -13.607 2.447 1.00 91.00 98 ARG A CA 1
ATOM 754 C C . ARG A 1 98 ? -3.088 -12.929 3.320 1.00 91.00 98 ARG A C 1
ATOM 756 O O . ARG A 1 98 ? -3.180 -13.214 4.510 1.00 91.00 98 ARG A O 1
ATOM 763 N N . PHE A 1 99 ? -3.868 -12.048 2.705 1.00 92.88 99 PHE A N 1
ATOM 764 C CA . PHE A 1 99 ? -4.989 -11.370 3.343 1.00 92.88 99 PHE A CA 1
ATOM 765 C C . PHE A 1 99 ? -6.286 -11.895 2.744 1.00 92.88 99 PHE A C 1
ATOM 767 O O . PHE A 1 99 ? -6.415 -11.966 1.521 1.00 92.88 99 PHE A O 1
ATOM 774 N N . GLU A 1 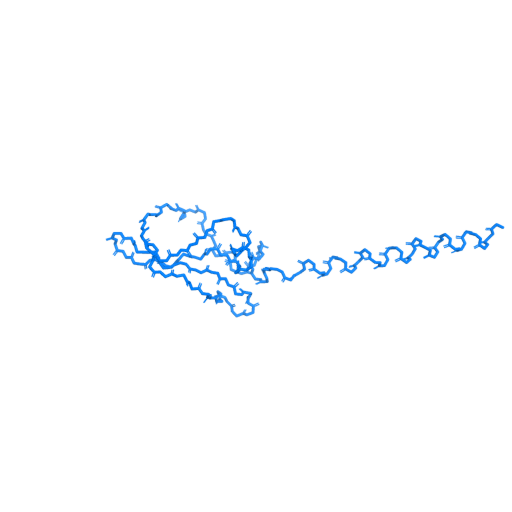100 ? -7.242 -12.221 3.602 1.00 94.12 100 GLU A N 1
ATOM 775 C CA . GLU A 1 100 ? -8.586 -12.652 3.232 1.00 94.12 100 GLU A CA 1
ATOM 776 C C . GLU A 1 100 ? -9.588 -11.980 4.178 1.00 94.12 100 GLU A C 1
ATOM 778 O O . GLU A 1 100 ? -9.199 -11.581 5.279 1.00 94.12 100 GLU A O 1
ATOM 783 N N . PRO A 1 101 ? -10.850 -11.794 3.763 1.00 95.19 101 PRO A N 1
ATOM 784 C CA . PRO A 1 101 ? -11.878 -11.317 4.673 1.00 95.19 101 PRO A CA 1
ATOM 785 C C . PRO A 1 101 ? -12.124 -12.302 5.826 1.00 95.19 101 PRO A C 1
ATOM 787 O O . PRO A 1 101 ? -12.300 -13.494 5.562 1.00 95.19 101 PRO A O 1
ATOM 790 N N . GLY A 1 102 ? -12.192 -11.807 7.065 1.00 85.94 102 GLY A N 1
ATOM 791 C CA . GLY A 1 102 ? -12.501 -12.603 8.263 1.00 85.94 102 GLY A CA 1
ATOM 792 C C . GLY A 1 102 ? -11.810 -12.142 9.538 1.00 85.94 102 GLY A C 1
ATOM 793 O O . GLY A 1 102 ? -10.775 -11.438 9.447 1.00 85.94 102 GLY A O 1
#

Solvent-accessible surface area (backbone atoms only — not comparable to full-atom values): 6273 Å² total; per-residue (Å²): 113,68,70,66,52,53,51,53,52,51,52,54,51,56,54,54,58,63,56,60,58,56,66,65,66,70,68,74,76,43,43,56,68,44,89,83,24,79,63,51,67,70,66,59,85,90,72,74,79,88,86,73,62,38,35,71,38,75,45,79,44,59,91,49,94,89,34,48,51,19,36,33,34,36,30,39,38,97,87,51,74,44,81,44,78,77,45,37,36,70,59,53,72,69,44,94,70,80,84,66,62,99

Foldseek 3Di:
DVVVVVVVVVVVVVVVVVVVVVVVVVCPQWAQQDDPRPVNVVDDPVPDDDFDFFFADWDWDAPDPPTAIFIWTQGDGPPGTDTHTDGHNVVQVPDPDDDDGD

Sequence (102 aa):
MKRKLSIRVAIVFVAGLTIATLSFAQMGMGQGWERGSRYAMMYNPQTVETLAGEVTRVDKFTPMHGMSTGIHLMVKTNKETISVHLGPARYIESQDVRFEPG

Nearest PDB structures (foldseek):
  8oo7-assembly1_D  TM=6.050E-01  e=2.408E-01  Thermochaetoides thermophila
  6gen-assembly1_U  TM=5.786E-01  e=5.253E-01  Saccharomyces cerevisiae S288C
  6gen-assembly1_W  TM=5.786E-01  e=5.253E-01  Saccharomyces cerevisiae S288C
  8etu-assembly1_U  TM=5.365E-01  e=4.659E-01  Saccharomyces cerevisiae S288C
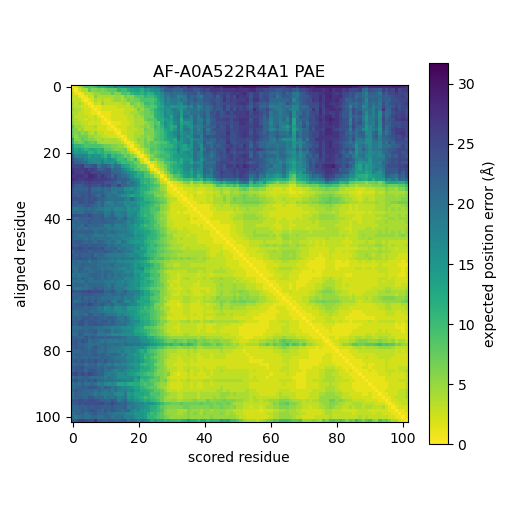  2epb-assembly1_A  TM=4.283E-01  e=1.547E+00  Homo sapiens

Mean predicted aligned error: 10.18 Å

Secondary structure (DSSP, 8-state):
-HHHHHHHHHHHHHHHHHHHHHHHHGGGSSTT-STTSTTGGG--GGG------EEEEEEEE-SSTTPPPEEEEEEE-SS-EEEEEEEEHHHHHTSS------

Radius of gyration: 22.57 Å; Cα contacts (8 Å, |Δi|>4): 122; chains: 1; bounding box: 63×28×52 Å